Protein AF-A0A4Y8BYI3-F1 (afdb_monomer_lite)

Foldseek 3Di:
DVDPDDDDDDPPCPPDDPVQVCVQVVDPDPDGDDDDDDPQLQQAWFFDADPNDTPDTGHCVRDDPVRVVD

Sequence (70 aa):
PKNERVLILCGDMPLVEQTSLEALLSNNAKLNLAVFKAKDPKSYGRVVIKNDSVEKIVEFKDANTQEKEI

Structure (mmCIF, N/CA/C/O backbone):
data_AF-A0A4Y8BYI3-F1
#
_entry.id   AF-A0A4Y8BYI3-F1
#
loop_
_atom_site.group_PDB
_atom_site.id
_atom_site.type_symbol
_atom_site.label_atom_id
_atom_site.label_alt_id
_atom_site.label_comp_id
_atom_site.label_asym_id
_atom_site.label_entity_id
_atom_site.label_seq_id
_atom_site.pdbx_PDB_ins_code
_atom_site.Cartn_x
_atom_site.Cartn_y
_atom_site.Cartn_z
_atom_site.occupancy
_atom_site.B_iso_or_equiv
_atom_site.auth_seq_id
_atom_site.auth_comp_id
_atom_site.auth_asym_id
_atom_site.auth_atom_id
_atom_site.pdbx_PDB_model_num
ATOM 1 N N . PRO A 1 1 ? -23.896 0.687 4.438 1.00 67.62 1 PRO A N 1
ATOM 2 C CA . PRO A 1 1 ? -22.716 -0.216 4.509 1.00 67.62 1 PRO A CA 1
ATOM 3 C C . PRO A 1 1 ? -22.542 -0.728 5.944 1.00 67.62 1 PRO A C 1
ATOM 5 O O . PRO A 1 1 ? -22.931 -0.016 6.860 1.00 67.62 1 PRO A O 1
ATOM 8 N N . LYS A 1 2 ? -22.019 -1.945 6.147 1.00 79.69 2 LYS A N 1
ATOM 9 C CA . LYS A 1 2 ? -21.899 -2.543 7.493 1.00 79.69 2 LYS A CA 1
ATOM 10 C C . LYS A 1 2 ? -20.809 -1.887 8.358 1.00 79.69 2 LYS A C 1
ATOM 12 O O . LYS A 1 2 ? -20.936 -1.894 9.571 1.00 79.69 2 LYS A O 1
ATOM 17 N N . ASN A 1 3 ? -19.788 -1.298 7.730 1.00 84.31 3 ASN A N 1
ATOM 18 C CA . ASN A 1 3 ? -18.672 -0.619 8.391 1.00 84.31 3 ASN A CA 1
ATOM 19 C C . ASN A 1 3 ? -18.451 0.765 7.759 1.00 84.31 3 ASN A C 1
ATOM 21 O O . ASN A 1 3 ? -18.595 0.904 6.542 1.00 84.31 3 ASN A O 1
ATOM 25 N N . GLU A 1 4 ? -18.077 1.757 8.570 1.00 87.19 4 GLU A N 1
ATOM 26 C CA . GLU A 1 4 ? -17.771 3.125 8.114 1.00 87.19 4 GLU A CA 1
ATOM 27 C C . GL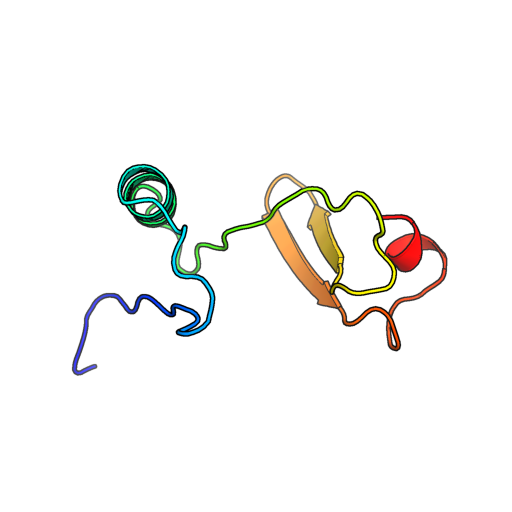U A 1 4 ? -16.365 3.252 7.515 1.00 87.19 4 GLU A C 1
ATOM 29 O O . GLU A 1 4 ? -16.167 3.968 6.535 1.00 87.19 4 GLU A O 1
ATOM 34 N N . ARG A 1 5 ? -15.388 2.528 8.074 1.00 90.00 5 ARG A N 1
ATOM 35 C CA . ARG A 1 5 ? -13.997 2.480 7.605 1.00 90.00 5 ARG A CA 1
ATOM 36 C C . ARG A 1 5 ? -13.520 1.032 7.557 1.00 90.00 5 ARG A C 1
ATOM 38 O O . ARG A 1 5 ? -13.919 0.217 8.387 1.00 90.00 5 ARG A O 1
ATOM 45 N N . VAL A 1 6 ? -12.668 0.718 6.584 1.00 93.19 6 VAL A N 1
ATOM 46 C CA . VAL A 1 6 ? -12.077 -0.614 6.401 1.00 93.19 6 VAL A CA 1
ATOM 47 C C . VAL A 1 6 ? -10.562 -0.471 6.344 1.00 93.19 6 VAL A C 1
ATOM 49 O O . VAL A 1 6 ? -10.050 0.339 5.576 1.00 93.19 6 VAL A O 1
ATOM 52 N N . LEU A 1 7 ? -9.861 -1.263 7.155 1.00 93.50 7 LEU A N 1
ATOM 53 C CA . LEU A 1 7 ? -8.408 -1.394 7.134 1.00 93.50 7 LEU A CA 1
ATOM 54 C C . LEU A 1 7 ? -8.053 -2.778 6.582 1.00 93.50 7 LEU A C 1
ATOM 56 O O . LEU A 1 7 ? -8.583 -3.783 7.052 1.00 93.50 7 LEU A O 1
ATOM 60 N N . ILE A 1 8 ? -7.172 -2.819 5.584 1.00 94.81 8 ILE A N 1
ATOM 61 C CA . ILE A 1 8 ? -6.689 -4.052 4.954 1.00 94.81 8 ILE A CA 1
ATOM 62 C C . ILE A 1 8 ? -5.230 -4.237 5.370 1.00 94.81 8 ILE A C 1
ATOM 64 O O . ILE A 1 8 ? -4.423 -3.332 5.170 1.00 94.81 8 ILE A O 1
ATOM 68 N N . LEU A 1 9 ? -4.905 -5.392 5.951 1.00 94.56 9 LEU A N 1
ATOM 69 C CA . LEU A 1 9 ? -3.558 -5.747 6.409 1.00 94.56 9 LEU A CA 1
ATOM 70 C C . LEU A 1 9 ? -3.104 -7.056 5.764 1.00 94.56 9 LEU A C 1
ATOM 72 O O . LEU A 1 9 ? -3.934 -7.901 5.425 1.00 94.56 9 LEU A O 1
ATOM 76 N N . CYS A 1 10 ? -1.788 -7.233 5.643 1.00 91.94 10 CYS A N 1
ATOM 77 C CA . CYS A 1 10 ? -1.195 -8.488 5.199 1.00 91.94 10 CYS A CA 1
ATOM 78 C C . CYS A 1 10 ? -0.804 -9.345 6.409 1.00 91.94 10 CYS A C 1
ATOM 80 O O . CYS A 1 10 ? -0.113 -8.874 7.311 1.00 91.94 10 CYS A O 1
ATOM 82 N N . GLY A 1 11 ? -1.259 -10.600 6.442 1.00 95.00 11 GLY A N 1
ATOM 83 C CA . GLY A 1 11 ? -1.027 -11.505 7.577 1.00 95.00 11 GLY A CA 1
ATOM 84 C C . GLY A 1 11 ? 0.420 -11.993 7.714 1.00 95.00 11 GLY A C 1
ATOM 85 O O . GLY A 1 11 ? 0.790 -12.514 8.761 1.00 95.00 11 GLY A O 1
ATOM 86 N N . ASP A 1 12 ? 1.237 -11.815 6.678 1.00 94.94 12 ASP A N 1
ATOM 87 C CA . ASP A 1 12 ? 2.651 -12.195 6.620 1.00 94.94 12 ASP A CA 1
ATOM 88 C C . ASP A 1 12 ? 3.613 -11.038 6.964 1.00 94.94 12 ASP A C 1
ATOM 90 O O . ASP A 1 12 ? 4.829 -11.207 6.878 1.00 94.94 12 ASP A O 1
ATOM 94 N N . MET A 1 13 ? 3.094 -9.880 7.398 1.00 92.38 13 MET A N 1
ATOM 95 C CA . MET A 1 13 ? 3.877 -8.714 7.826 1.00 92.38 13 MET A CA 1
ATOM 96 C C . MET A 1 13 ? 3.827 -8.525 9.356 1.00 92.38 13 MET A C 1
ATOM 98 O O . MET A 1 13 ? 3.203 -7.580 9.844 1.00 92.38 13 MET A O 1
ATOM 102 N N . PRO A 1 14 ? 4.495 -9.382 10.156 1.00 94.88 14 PRO A N 1
ATOM 103 C CA . PRO A 1 14 ? 4.370 -9.366 11.617 1.00 94.88 14 PRO A CA 1
ATOM 104 C C . PRO A 1 14 ? 5.004 -8.139 12.286 1.00 94.88 14 PRO A C 1
ATOM 106 O O . PRO A 1 14 ? 4.722 -7.864 13.445 1.00 94.88 14 PRO A O 1
ATOM 109 N N . LEU A 1 15 ? 5.872 -7.416 11.574 1.00 96.50 15 LEU A N 1
ATOM 110 C CA . LEU A 1 15 ? 6.598 -6.252 12.090 1.00 96.50 15 LEU A CA 1
ATOM 111 C C . LEU A 1 15 ? 5.869 -4.924 11.839 1.00 96.50 15 LEU A C 1
ATOM 113 O O . LEU A 1 15 ? 6.468 -3.866 12.011 1.00 96.50 15 LEU A O 1
ATOM 117 N N . VAL A 1 16 ? 4.610 -4.951 11.387 1.00 94.19 16 VAL A N 1
ATOM 118 C CA . VAL A 1 16 ? 3.836 -3.716 11.237 1.00 94.19 16 VAL A CA 1
ATOM 119 C C . VAL A 1 16 ? 3.624 -3.085 12.615 1.00 94.19 16 VAL A C 1
ATOM 121 O O . VAL A 1 16 ? 3.173 -3.736 13.556 1.00 94.19 16 VAL A O 1
ATOM 124 N N . GLU A 1 17 ? 3.959 -1.806 12.739 1.00 96.00 17 GLU A N 1
ATOM 125 C CA . GLU A 1 17 ? 3.855 -1.092 14.007 1.00 96.00 17 GLU A CA 1
ATOM 126 C C . GLU A 1 17 ? 2.499 -0.399 14.147 1.00 96.00 17 GLU A C 1
ATOM 128 O O . GLU A 1 17 ? 1.960 0.154 13.183 1.00 96.00 17 GLU A O 1
ATOM 133 N N . GLN A 1 18 ? 1.980 -0.348 15.376 1.00 95.44 18 GLN A N 1
ATOM 134 C CA . GLN A 1 18 ? 0.755 0.389 15.701 1.00 95.44 18 GLN A CA 1
ATOM 135 C C . GLN A 1 18 ? 0.834 1.857 15.254 1.00 95.44 18 GLN A C 1
ATOM 137 O O . GLN A 1 18 ? -0.101 2.368 14.643 1.00 95.44 18 GLN A O 1
ATOM 142 N N . THR A 1 19 ? 1.970 2.511 15.492 1.00 96.81 19 THR A N 1
ATOM 143 C CA . THR A 1 19 ? 2.242 3.906 15.107 1.00 96.81 19 THR A CA 1
ATOM 144 C C . THR A 1 19 ? 2.093 4.135 13.600 1.00 96.81 19 THR A C 1
ATOM 146 O O . THR A 1 19 ? 1.539 5.148 13.171 1.00 96.81 19 THR A O 1
ATOM 149 N N . SER A 1 20 ? 2.527 3.173 12.780 1.00 94.56 20 SER A N 1
ATOM 150 C CA . SER A 1 20 ? 2.393 3.232 11.320 1.00 94.56 20 SER A CA 1
ATOM 151 C C . SER A 1 20 ? 0.932 3.111 10.876 1.00 94.56 20 SER A C 1
ATOM 153 O O . SER A 1 20 ? 0.501 3.801 9.949 1.00 94.56 20 SER A O 1
ATOM 155 N N . LEU A 1 21 ? 0.147 2.269 11.556 1.00 94.75 21 LEU A N 1
ATOM 156 C CA . LEU A 1 21 ? -1.285 2.122 11.284 1.00 94.75 21 LEU A CA 1
ATOM 157 C C . LEU A 1 21 ? -2.076 3.367 11.702 1.00 94.75 21 LEU A C 1
ATOM 159 O O . LEU A 1 21 ? -2.943 3.819 10.957 1.00 94.75 21 LEU A O 1
ATOM 163 N N . GLU A 1 22 ? -1.761 3.960 12.852 1.00 94.88 22 GLU A N 1
ATOM 164 C CA . GLU A 1 22 ? -2.379 5.211 13.306 1.00 94.88 22 GLU A CA 1
ATOM 165 C C . GLU A 1 22 ? -2.108 6.359 12.326 1.00 94.88 22 GLU A C 1
ATOM 167 O O . GLU A 1 22 ? -3.035 7.079 11.945 1.00 94.88 22 GLU A O 1
ATOM 172 N N . ALA A 1 23 ? -0.870 6.475 11.831 1.00 93.81 23 ALA A N 1
ATOM 173 C CA . ALA A 1 23 ? -0.518 7.450 10.802 1.00 93.81 23 ALA A CA 1
ATOM 174 C C . ALA A 1 23 ? -1.345 7.249 9.517 1.00 93.81 23 ALA A C 1
ATOM 176 O O . ALA A 1 23 ? -1.895 8.217 8.986 1.00 93.81 23 ALA A O 1
ATOM 177 N N . LEU A 1 24 ? -1.520 6.001 9.063 1.00 92.88 24 LEU A N 1
ATOM 178 C CA . LEU A 1 24 ? -2.352 5.665 7.899 1.00 92.88 24 LEU A CA 1
ATOM 179 C C . LEU A 1 24 ? -3.838 6.018 8.103 1.00 92.88 24 LEU A C 1
ATOM 181 O O . LEU A 1 24 ? -4.536 6.394 7.156 1.00 92.88 24 LEU A O 1
ATOM 185 N N . LEU A 1 25 ? -4.339 5.900 9.333 1.00 92.31 25 LEU A N 1
ATOM 186 C CA . LEU A 1 25 ? -5.733 6.180 9.684 1.00 92.31 25 LEU A CA 1
ATOM 187 C C . LEU A 1 25 ? -6.010 7.663 9.976 1.00 92.31 25 LEU A C 1
ATOM 189 O O . LEU A 1 25 ? -7.180 8.057 9.966 1.00 92.31 25 LEU A O 1
ATOM 193 N N . SER A 1 26 ? -4.975 8.470 10.219 1.00 91.56 26 SER A N 1
ATOM 194 C CA . SER A 1 26 ? -5.101 9.882 10.607 1.00 91.56 26 SER A CA 1
ATOM 195 C C . SER A 1 26 ? -5.687 10.782 9.512 1.00 91.56 26 SER A C 1
ATOM 197 O O . SER A 1 26 ? -6.362 11.764 9.815 1.00 91.56 26 SER A O 1
ATOM 199 N N . ASN A 1 27 ? -5.478 10.436 8.237 1.00 85.75 27 ASN A N 1
ATOM 200 C CA . ASN A 1 27 ? -6.007 11.201 7.112 1.00 85.75 27 ASN A CA 1
ATOM 201 C C . ASN A 1 27 ? -7.470 10.814 6.821 1.00 85.75 27 ASN A C 1
ATOM 203 O O . ASN A 1 27 ? -7.836 9.636 6.853 1.00 85.75 27 ASN A O 1
ATOM 207 N N . ASN A 1 28 ? -8.306 11.804 6.505 1.00 86.44 28 ASN A N 1
ATOM 208 C CA . ASN A 1 28 ? -9.741 11.631 6.263 1.00 86.44 28 ASN A CA 1
ATOM 209 C C . ASN A 1 28 ? -10.085 11.496 4.765 1.00 86.44 28 ASN A C 1
ATOM 211 O O . ASN A 1 28 ? -11.194 11.820 4.336 1.00 86.44 28 ASN A O 1
ATOM 215 N N . ALA A 1 29 ? -9.122 11.057 3.948 1.00 87.94 29 ALA A N 1
ATOM 216 C CA . ALA A 1 29 ? -9.354 10.783 2.537 1.00 87.94 29 ALA A CA 1
ATOM 217 C C . ALA A 1 29 ? -10.241 9.540 2.349 1.00 87.94 29 ALA A C 1
ATOM 219 O O . ALA A 1 29 ? -10.320 8.659 3.206 1.00 87.94 29 ALA A O 1
ATOM 220 N N . LYS A 1 30 ? -10.884 9.435 1.178 1.00 89.00 30 LYS A N 1
ATO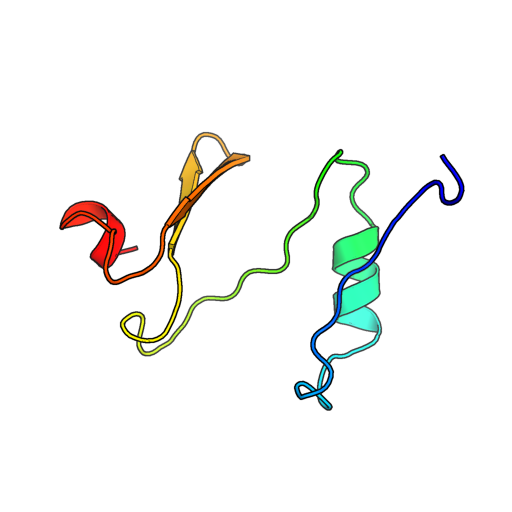M 221 C CA . LYS A 1 30 ? -11.687 8.252 0.814 1.00 89.00 30 LYS A CA 1
ATOM 222 C C . LYS A 1 30 ? -10.850 6.968 0.737 1.00 89.00 30 LYS A C 1
ATOM 224 O O . LYS A 1 30 ? -11.391 5.883 0.921 1.00 89.00 30 LYS A O 1
ATOM 229 N N . LEU A 1 31 ? -9.557 7.103 0.442 1.00 89.31 31 LEU A N 1
ATOM 230 C CA . LEU A 1 31 ? -8.579 6.025 0.377 1.00 89.31 31 LEU A CA 1
ATOM 231 C C . LEU A 1 31 ? -7.249 6.548 0.925 1.00 89.31 31 LEU A C 1
ATOM 233 O O . LEU A 1 31 ? -6.731 7.543 0.423 1.00 89.31 31 LEU A O 1
ATOM 237 N N . ASN A 1 32 ? -6.698 5.850 1.913 1.00 91.50 32 ASN A N 1
ATOM 238 C CA . ASN A 1 32 ? -5.333 6.054 2.386 1.00 91.50 32 ASN A CA 1
ATOM 239 C C . ASN A 1 32 ? -4.509 4.825 2.006 1.00 91.50 32 ASN A C 1
ATOM 241 O O . ASN A 1 32 ? -4.998 3.699 2.111 1.00 91.50 32 ASN A O 1
ATOM 245 N N . LEU A 1 33 ? -3.264 5.037 1.586 1.00 92.19 33 LEU A N 1
ATOM 246 C CA . LEU A 1 33 ? -2.368 3.964 1.172 1.00 92.19 33 LEU A CA 1
ATOM 247 C C . LEU A 1 33 ? -1.023 4.115 1.878 1.00 92.19 33 LEU A C 1
ATOM 249 O O . LEU A 1 33 ? -0.438 5.197 1.874 1.00 92.19 33 LEU A O 1
ATOM 253 N N . ALA A 1 34 ? -0.530 3.029 2.468 1.00 92.25 34 ALA A N 1
ATOM 254 C CA . ALA A 1 34 ? 0.837 2.973 2.961 1.00 92.25 34 ALA A CA 1
ATOM 255 C C . ALA A 1 34 ? 1.769 2.669 1.783 1.00 92.25 34 ALA A C 1
ATOM 257 O O . ALA A 1 34 ? 1.545 1.715 1.038 1.00 92.25 34 ALA A O 1
ATOM 258 N N . VAL A 1 35 ? 2.805 3.486 1.614 1.00 91.56 35 VAL A N 1
ATOM 259 C CA . VAL A 1 35 ? 3.805 3.344 0.550 1.00 91.56 35 VAL A CA 1
ATOM 260 C C . VAL A 1 35 ? 5.200 3.455 1.145 1.00 91.56 35 VAL A C 1
ATOM 262 O O . VAL A 1 35 ? 5.398 4.091 2.179 1.00 91.56 35 VAL A O 1
ATOM 265 N N . PHE A 1 36 ? 6.181 2.850 0.488 1.00 90.12 36 PHE A N 1
ATOM 266 C CA . PHE A 1 36 ? 7.576 2.906 0.903 1.00 90.12 36 PHE A CA 1
ATOM 267 C C . PHE A 1 36 ? 8.480 3.013 -0.322 1.00 90.12 36 PHE A C 1
ATOM 269 O O . PHE A 1 36 ? 8.099 2.646 -1.432 1.00 90.12 36 PHE A O 1
ATOM 276 N N . LYS A 1 37 ? 9.700 3.513 -0.116 1.00 89.69 37 LYS A N 1
ATOM 277 C CA . LYS A 1 37 ? 10.735 3.513 -1.152 1.00 89.69 37 LYS A CA 1
ATOM 278 C C . LYS A 1 37 ? 11.483 2.187 -1.094 1.00 89.69 37 LYS A C 1
ATOM 280 O O . LYS A 1 37 ? 12.188 1.914 -0.122 1.00 89.69 37 LYS A O 1
ATOM 285 N N . ALA A 1 38 ? 11.303 1.356 -2.113 1.00 88.31 38 ALA A N 1
ATOM 286 C CA . ALA A 1 38 ? 12.016 0.092 -2.231 1.00 88.31 38 ALA A CA 1
ATOM 287 C C . ALA A 1 38 ? 13.476 0.322 -2.657 1.00 88.31 38 ALA A C 1
ATOM 289 O O . ALA A 1 38 ? 13.772 1.242 -3.414 1.00 88.31 38 ALA A O 1
ATOM 290 N N . LYS A 1 39 ? 14.394 -0.537 -2.191 1.00 85.69 39 LYS A N 1
ATOM 291 C CA . LYS A 1 39 ? 15.790 -0.548 -2.670 1.00 85.69 39 LYS A CA 1
ATOM 292 C C . LYS A 1 39 ? 15.923 -1.199 -4.049 1.00 85.69 39 LYS A C 1
ATOM 294 O O . LYS A 1 39 ? 16.697 -0.723 -4.867 1.00 85.69 39 LYS A O 1
ATOM 299 N N . ASP A 1 40 ? 15.180 -2.283 -4.282 1.00 84.06 40 ASP A N 1
ATOM 300 C CA . ASP A 1 40 ? 15.037 -2.918 -5.594 1.00 84.06 40 ASP A CA 1
ATOM 301 C C . ASP A 1 40 ? 13.578 -2.792 -6.038 1.00 84.06 40 ASP A C 1
ATOM 303 O O . ASP A 1 40 ? 12.691 -3.406 -5.434 1.00 84.06 40 ASP A O 1
ATOM 307 N N . PRO A 1 41 ? 13.302 -1.992 -7.073 1.00 75.19 41 PRO A N 1
ATOM 308 C CA . PRO A 1 41 ? 11.939 -1.690 -7.442 1.00 75.19 41 PRO A CA 1
ATOM 309 C C . PRO A 1 41 ? 11.347 -2.812 -8.326 1.00 75.19 41 PRO A C 1
ATOM 311 O O . PRO A 1 41 ? 10.140 -2.863 -8.530 1.00 75.19 41 PRO A O 1
ATOM 314 N N . LYS A 1 42 ? 12.122 -3.785 -8.827 1.00 80.75 42 LYS A N 1
ATOM 315 C CA . LYS A 1 42 ? 11.603 -4.824 -9.750 1.00 80.75 42 LYS A CA 1
ATOM 316 C C . LYS A 1 42 ? 10.560 -5.769 -9.139 1.00 80.75 42 LYS A C 1
ATOM 318 O O . LYS A 1 42 ? 9.797 -6.381 -9.880 1.00 80.75 42 LYS A O 1
ATOM 323 N N . SER A 1 43 ? 10.522 -5.878 -7.811 1.00 82.38 43 SER A N 1
ATOM 324 C CA . SER A 1 43 ? 9.651 -6.819 -7.088 1.00 82.38 43 SER A CA 1
ATOM 325 C C . SER A 1 43 ? 8.322 -6.215 -6.618 1.00 82.38 43 SER A C 1
ATOM 327 O O . SER A 1 43 ? 7.518 -6.920 -6.018 1.00 82.38 43 SER A O 1
ATOM 329 N N . TYR A 1 44 ? 8.086 -4.922 -6.862 1.00 90.38 44 TYR A N 1
ATOM 330 C CA . TYR A 1 44 ? 6.936 -4.191 -6.324 1.00 90.38 44 TYR A CA 1
ATOM 331 C C . TYR A 1 44 ? 6.170 -3.440 -7.413 1.00 90.38 44 TYR A C 1
ATOM 333 O O . TYR A 1 44 ? 6.724 -3.111 -8.462 1.00 90.38 44 TYR A O 1
ATOM 341 N N . GLY A 1 45 ? 4.902 -3.123 -7.145 1.00 92.00 45 GLY A N 1
ATOM 342 C CA . GLY A 1 45 ? 4.136 -2.173 -7.950 1.00 92.00 45 GLY A CA 1
ATOM 343 C C . GLY A 1 45 ? 4.672 -0.741 -7.828 1.00 92.00 45 GLY A C 1
ATOM 344 O O . GLY A 1 45 ? 5.415 -0.404 -6.905 1.00 92.00 45 GLY A O 1
ATOM 345 N N . ARG A 1 46 ? 4.301 0.116 -8.778 1.00 93.94 46 ARG A N 1
ATOM 346 C CA . ARG A 1 46 ? 4.662 1.537 -8.833 1.00 93.94 46 ARG A CA 1
ATOM 347 C C . ARG A 1 46 ? 3.475 2.392 -8.473 1.00 93.94 46 ARG A C 1
ATOM 349 O O . ARG A 1 46 ? 2.406 2.235 -9.056 1.00 93.94 46 ARG A O 1
ATOM 356 N N . VAL A 1 47 ? 3.685 3.319 -7.548 1.00 94.31 47 VAL A N 1
ATOM 357 C CA . VAL A 1 47 ? 2.675 4.298 -7.155 1.00 94.31 47 VAL A CA 1
ATOM 358 C C . VAL A 1 47 ? 2.955 5.587 -7.912 1.00 94.31 47 VAL A C 1
ATOM 360 O O . VAL A 1 47 ? 3.933 6.277 -7.636 1.00 94.31 47 VAL A O 1
ATOM 363 N N . VAL A 1 48 ? 2.104 5.904 -8.885 1.00 92.75 48 VAL A N 1
ATOM 364 C CA . VAL A 1 48 ? 2.222 7.134 -9.671 1.00 92.75 48 VAL A CA 1
ATOM 365 C C . VAL A 1 48 ? 1.527 8.255 -8.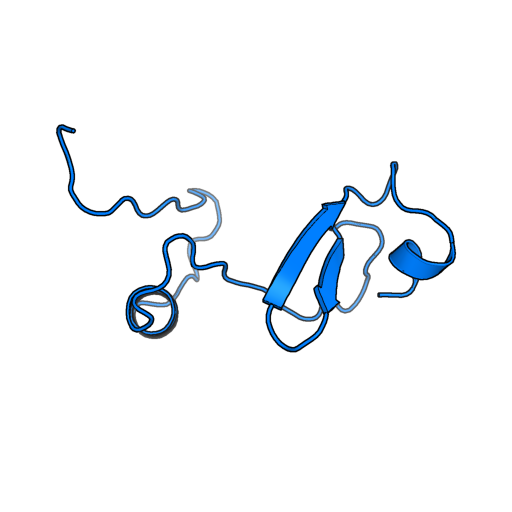909 1.00 92.75 48 VAL A C 1
ATOM 367 O O . VAL A 1 48 ? 0.311 8.217 -8.706 1.00 92.75 48 VAL A O 1
ATOM 370 N N . ILE A 1 49 ? 2.310 9.240 -8.473 1.00 90.94 49 ILE A N 1
ATOM 371 C CA . ILE A 1 49 ? 1.836 10.397 -7.710 1.00 90.94 49 ILE A CA 1
ATOM 372 C C . ILE A 1 49 ? 1.968 11.645 -8.579 1.00 90.94 49 ILE A C 1
ATOM 374 O O . ILE A 1 49 ? 3.029 11.907 -9.147 1.00 90.94 49 ILE A O 1
ATOM 378 N N . LYS A 1 50 ? 0.896 12.433 -8.661 1.00 90.94 50 LYS A N 1
ATOM 379 C CA . LYS A 1 50 ? 0.856 13.707 -9.382 1.00 90.94 50 LYS A CA 1
ATOM 380 C C . LYS A 1 50 ? 0.069 14.720 -8.563 1.00 90.94 50 LYS A C 1
ATOM 382 O O . LYS A 1 50 ? -1.010 14.400 -8.076 1.00 90.94 50 LYS A O 1
ATOM 387 N N . ASN A 1 51 ? 0.596 15.937 -8.424 1.00 89.50 51 ASN A N 1
ATOM 388 C CA . ASN A 1 51 ? -0.018 17.001 -7.615 1.00 89.50 51 ASN A CA 1
ATOM 389 C C . ASN A 1 51 ? -0.392 16.511 -6.199 1.00 89.50 51 ASN A C 1
ATOM 391 O O . ASN A 1 51 ? -1.531 16.667 -5.762 1.00 89.50 51 ASN A O 1
ATOM 395 N N . ASP A 1 52 ? 0.545 15.825 -5.539 1.00 83.25 52 ASP A N 1
ATOM 396 C CA . ASP A 1 52 ? 0.382 15.251 -4.193 1.00 83.25 52 ASP A CA 1
ATOM 397 C C . ASP A 1 52 ? -0.789 14.262 -4.036 1.00 83.25 52 ASP A C 1
ATOM 399 O O . ASP A 1 52 ? -1.242 13.980 -2.928 1.00 83.25 52 ASP A O 1
ATOM 403 N N . SER A 1 53 ? -1.274 13.696 -5.145 1.00 85.94 53 SER A N 1
ATOM 404 C CA . SER A 1 53 ? -2.352 12.707 -5.170 1.00 85.94 53 SER A CA 1
ATOM 405 C C . SER A 1 53 ? -1.927 11.446 -5.915 1.00 85.94 53 SER A C 1
ATOM 407 O O . SER A 1 53 ? -1.237 11.505 -6.933 1.00 85.94 53 SER A O 1
ATOM 409 N N . VAL A 1 54 ? -2.354 10.285 -5.416 1.00 90.19 54 VAL A N 1
ATOM 410 C CA . VAL A 1 54 ? -2.143 9.002 -6.099 1.00 90.19 54 VAL A CA 1
ATOM 411 C C . VAL A 1 54 ? -3.066 8.937 -7.318 1.00 90.19 54 VAL A C 1
ATOM 413 O O . VAL A 1 54 ? -4.285 8.933 -7.162 1.00 90.19 54 VAL A O 1
ATOM 416 N N . GLU A 1 55 ? -2.496 8.873 -8.524 1.00 92.56 55 GLU A N 1
ATOM 417 C CA . GLU A 1 55 ? -3.266 8.669 -9.761 1.00 92.56 55 GLU A CA 1
ATOM 418 C C . GLU A 1 55 ? -3.565 7.185 -9.985 1.00 92.56 55 GLU A C 1
ATOM 420 O O . GLU A 1 55 ? -4.693 6.818 -10.315 1.00 92.56 55 GLU A O 1
ATOM 425 N N . LYS A 1 56 ? -2.551 6.323 -9.827 1.00 93.38 56 LYS A N 1
ATOM 426 C CA . LYS A 1 56 ? -2.677 4.880 -10.062 1.00 93.38 56 LYS A CA 1
ATOM 427 C C . LYS A 1 56 ? -1.559 4.072 -9.409 1.00 93.38 56 LYS A C 1
ATOM 429 O O . LYS A 1 56 ? -0.491 4.596 -9.090 1.00 93.38 56 LYS A O 1
ATOM 434 N N . ILE A 1 57 ? -1.813 2.773 -9.285 1.00 94.69 57 ILE A N 1
ATOM 435 C CA . ILE A 1 57 ? -0.824 1.756 -8.931 1.00 94.69 57 ILE A CA 1
ATOM 436 C C . ILE A 1 57 ? -0.695 0.814 -10.129 1.00 94.69 57 ILE A C 1
ATOM 438 O O . ILE A 1 57 ? -1.711 0.333 -10.631 1.00 94.69 57 ILE A O 1
ATOM 442 N N . VAL A 1 58 ? 0.527 0.587 -10.608 1.00 94.38 58 VAL A N 1
ATOM 443 C CA . VAL A 1 58 ? 0.803 -0.285 -11.760 1.00 94.38 58 VAL A CA 1
ATOM 444 C C . VAL A 1 58 ? 1.804 -1.371 -11.385 1.00 94.38 58 VAL A C 1
ATOM 446 O O . VAL A 1 58 ? 2.837 -1.096 -10.781 1.00 94.38 58 VAL A O 1
ATOM 449 N N . GLU A 1 59 ? 1.500 -2.619 -11.728 1.00 93.12 59 GLU A N 1
ATOM 450 C CA . GLU A 1 59 ? 2.413 -3.744 -11.523 1.00 93.12 59 GLU A CA 1
ATOM 451 C C . GLU A 1 59 ? 3.674 -3.583 -12.379 1.00 93.12 59 GLU A C 1
ATOM 453 O O . GLU A 1 59 ? 3.597 -3.138 -13.524 1.00 93.12 59 GLU A O 1
ATOM 458 N N . PHE A 1 60 ? 4.843 -3.999 -11.879 1.00 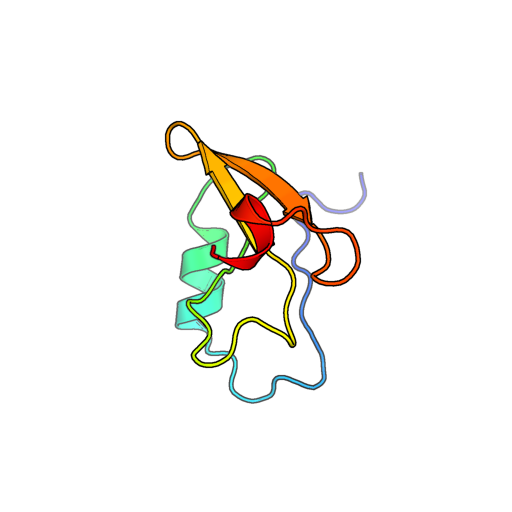90.25 60 PHE A N 1
ATOM 459 C CA . PHE A 1 60 ? 6.112 -3.829 -12.607 1.00 90.25 60 PHE A CA 1
ATOM 460 C C . PHE A 1 60 ? 6.088 -4.422 -14.028 1.00 90.25 60 PHE A C 1
ATOM 462 O O . PHE A 1 60 ? 6.670 -3.862 -14.957 1.00 90.25 60 PHE A O 1
ATOM 469 N N . LYS A 1 61 ? 5.389 -5.549 -14.208 1.00 90.50 61 LYS A N 1
ATOM 470 C CA 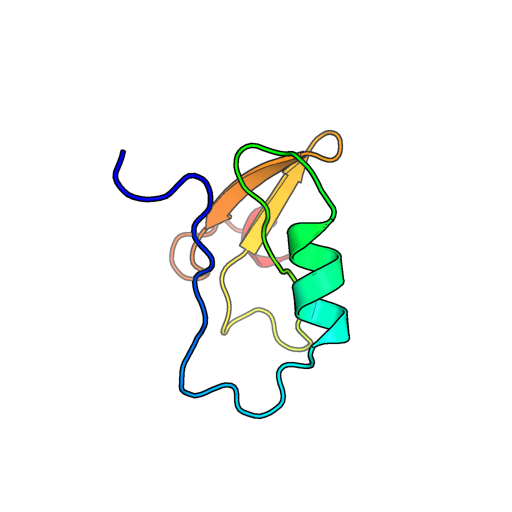. LYS A 1 61 ? 5.207 -6.213 -15.508 1.00 90.50 61 LYS A CA 1
ATOM 471 C C . LYS A 1 61 ? 4.437 -5.355 -16.524 1.00 90.50 61 LYS A C 1
ATOM 473 O O . LYS A 1 61 ? 4.765 -5.405 -17.706 1.00 90.50 61 LYS A O 1
ATOM 478 N N . ASP A 1 62 ? 3.485 -4.552 -16.052 1.00 92.25 62 ASP A N 1
ATOM 479 C CA . ASP A 1 62 ? 2.572 -3.746 -16.870 1.00 92.25 62 ASP A CA 1
ATOM 480 C C . ASP A 1 62 ? 3.043 -2.281 -16.974 1.00 92.25 62 ASP A C 1
ATOM 482 O O . ASP A 1 62 ? 2.519 -1.507 -17.773 1.00 92.25 62 ASP A O 1
ATOM 486 N N . ALA A 1 63 ? 4.053 -1.902 -16.184 1.00 92.75 63 ALA A N 1
ATOM 487 C CA . ALA A 1 63 ? 4.625 -0.565 -16.149 1.00 92.75 63 ALA A CA 1
ATOM 488 C C . ALA A 1 63 ? 5.415 -0.233 -17.427 1.00 92.75 63 ALA A C 1
ATOM 490 O O . ALA A 1 63 ? 6.222 -1.034 -17.932 1.00 92.75 63 ALA A O 1
ATOM 491 N N . ASN A 1 64 ? 5.227 0.991 -17.925 1.00 93.19 64 ASN A N 1
ATOM 492 C CA . ASN A 1 64 ? 6.028 1.528 -19.023 1.00 93.19 64 ASN A CA 1
ATOM 493 C C . ASN A 1 64 ? 7.461 1.876 -18.563 1.00 93.19 64 ASN A C 1
ATOM 495 O O . ASN A 1 64 ? 7.781 1.818 -17.377 1.00 93.19 64 ASN A O 1
ATOM 499 N N . THR A 1 65 ? 8.345 2.240 -19.497 1.00 92.44 65 THR A N 1
ATOM 500 C CA . THR A 1 65 ? 9.756 2.531 -19.184 1.00 92.44 65 THR A CA 1
ATOM 501 C C . THR A 1 65 ? 9.921 3.640 -18.147 1.00 92.44 65 THR A C 1
ATOM 503 O O . THR A 1 65 ? 10.770 3.511 -17.282 1.00 92.44 65 THR A O 1
ATOM 506 N N . GLN A 1 66 ? 9.108 4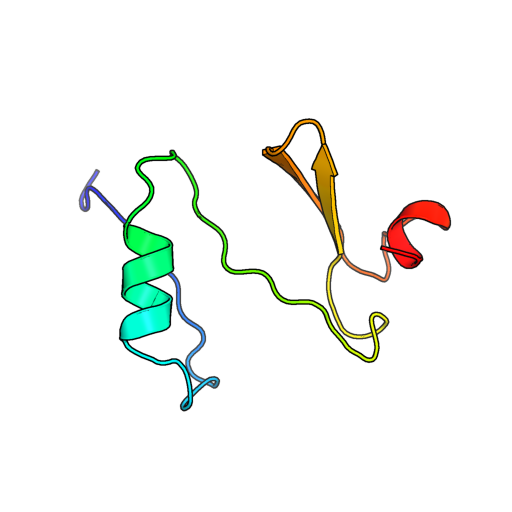.699 -18.191 1.00 91.12 66 GLN A N 1
ATOM 507 C CA . GLN A 1 66 ? 9.190 5.790 -17.213 1.00 91.12 66 GLN A CA 1
ATOM 508 C C . GLN A 1 66 ? 8.660 5.357 -15.845 1.00 91.12 66 GLN A C 1
ATOM 510 O O . GLN A 1 66 ? 9.256 5.670 -14.823 1.00 91.12 66 GLN A O 1
ATOM 515 N N . GLU A 1 67 ? 7.560 4.607 -15.823 1.00 91.19 67 GLU A N 1
ATOM 516 C CA . GLU A 1 67 ? 6.961 4.101 -14.587 1.00 91.19 67 GLU A CA 1
ATOM 517 C C . GLU A 1 67 ? 7.883 3.110 -13.874 1.00 91.19 67 GLU A C 1
ATOM 519 O O . GLU A 1 67 ? 7.937 3.110 -12.651 1.00 91.19 67 GLU A O 1
ATOM 524 N N . LYS A 1 68 ? 8.643 2.295 -14.614 1.00 88.81 68 LYS A N 1
ATOM 525 C CA . LYS A 1 68 ? 9.599 1.333 -14.041 1.00 88.81 68 LYS A CA 1
ATOM 526 C C . LYS A 1 68 ? 10.733 1.984 -13.249 1.00 88.81 68 LYS A C 1
ATOM 528 O O . LYS A 1 68 ? 11.265 1.316 -12.359 1.00 88.81 68 LYS A O 1
ATOM 533 N N . GLU A 1 69 ? 11.059 3.234 -13.571 1.00 86.44 69 GLU A N 1
ATOM 534 C CA . GLU A 1 69 ? 12.095 4.049 -12.921 1.00 86.44 69 GLU A CA 1
ATOM 535 C C . GLU A 1 69 ? 11.585 4.811 -11.684 1.00 86.44 69 GLU A C 1
ATOM 537 O O . GLU A 1 69 ? 12.392 5.390 -10.957 1.00 86.44 69 GLU A O 1
ATOM 542 N N . ILE A 1 70 ? 10.265 4.824 -11.441 1.00 84.12 70 ILE A N 1
ATOM 543 C CA . ILE A 1 70 ? 9.675 5.303 -10.175 1.00 84.12 70 ILE A CA 1
ATOM 544 C C . ILE A 1 70 ? 10.052 4.334 -9.046 1.00 84.12 70 ILE A C 1
ATOM 546 O O . ILE A 1 70 ? 10.257 4.802 -7.905 1.00 84.12 70 ILE A O 1
#

Secondary structure (DSSP, 8-state):
---S------TT-TT--HHHHHHHHHS-SS--------SSGGGS-EEEEETTEEEEEE-TTT--HHHHT-

pLDDT: mean 90.36, std 5.05, range [67.62, 96.81]

Radius of gyration: 14.23 Å; chains: 1; bounding box: 38×29×35 Å